Protein AF-A0A2E4YQK9-F1 (afdb_monomer_lite)

pLDDT: mean 75.35, std 15.21, range [38.75, 93.5]

Foldseek 3Di:
DLPCVCVVVCCVVVNDPPPPDPPPVDDDPVNVVVVVCSVCVVVVLVVCVVPDPDLVNLVVQLVVLVVQLVVLVVVQVVCVVPPDPVCNVVSVVSNVVSVVSNVVSVVSNVVD

Radius of gyration: 18.14 Å; chains: 1; bounding box: 39×32×55 Å

Structure (mmCIF, N/CA/C/O backbone):
data_AF-A0A2E4YQK9-F1
#
_entry.id   AF-A0A2E4YQK9-F1
#
loop_
_atom_site.group_PDB
_atom_site.id
_atom_site.type_symbol
_atom_site.label_atom_id
_atom_site.label_alt_id
_atom_site.label_comp_id
_atom_site.label_asym_id
_atom_site.label_entity_id
_atom_site.label_seq_id
_atom_site.pdbx_PDB_ins_code
_atom_site.Cartn_x
_atom_site.Cartn_y
_atom_site.Cartn_z
_atom_site.occupancy
_atom_site.B_iso_or_equiv
_atom_site.auth_seq_id
_atom_site.auth_comp_id
_atom_site.auth_asym_id
_atom_site.auth_atom_id
_atom_site.pdbx_PDB_model_num
ATOM 1 N N . MET A 1 1 ? 3.751 2.865 -5.665 1.00 38.75 1 MET A N 1
ATOM 2 C CA . MET A 1 1 ? 3.796 2.323 -7.046 1.00 38.75 1 MET A CA 1
ATOM 3 C C . MET A 1 1 ? 3.450 0.823 -7.054 1.00 38.75 1 MET A C 1
ATOM 5 O O . MET A 1 1 ? 4.339 -0.011 -7.090 1.00 38.75 1 MET A O 1
ATOM 9 N N . ILE A 1 2 ? 2.161 0.450 -6.976 1.00 39.94 2 ILE A N 1
ATOM 10 C CA . ILE A 1 2 ? 1.730 -0.974 -6.998 1.00 39.94 2 ILE A CA 1
ATOM 11 C C . ILE A 1 2 ? 1.710 -1.543 -8.436 1.00 39.94 2 ILE A C 1
ATOM 13 O O . ILE A 1 2 ? 1.744 -2.751 -8.625 1.00 39.94 2 ILE A O 1
ATOM 17 N N . LEU A 1 3 ? 1.739 -0.682 -9.464 1.00 40.19 3 LEU A N 1
ATOM 18 C CA . LEU A 1 3 ? 1.589 -1.086 -10.870 1.00 40.19 3 LEU A CA 1
ATOM 19 C C . LEU A 1 3 ? 2.896 -1.236 -11.673 1.00 40.19 3 LEU A C 1
ATOM 21 O O . LEU A 1 3 ? 2.863 -1.880 -12.715 1.00 40.19 3 LEU A O 1
ATOM 25 N N . HIS A 1 4 ? 4.051 -0.738 -11.207 1.00 42.75 4 HIS A N 1
ATOM 26 C CA . HIS A 1 4 ? 5.344 -1.078 -11.845 1.00 42.75 4 HIS A CA 1
ATOM 27 C C . HIS A 1 4 ? 5.859 -2.467 -11.461 1.00 42.75 4 HIS A C 1
ATOM 29 O O . HIS A 1 4 ? 6.784 -2.969 -12.091 1.00 42.75 4 HIS A O 1
ATOM 35 N N . PHE A 1 5 ? 5.240 -3.133 -10.481 1.00 44.34 5 PHE A N 1
ATOM 36 C CA . PHE A 1 5 ? 5.538 -4.538 -10.210 1.00 44.34 5 PHE A CA 1
ATOM 37 C C . PHE A 1 5 ? 5.270 -5.429 -11.431 1.00 44.34 5 PHE A C 1
ATOM 39 O O . PHE A 1 5 ? 5.927 -6.452 -11.563 1.00 44.34 5 PHE A O 1
ATOM 46 N N . ASN A 1 6 ? 4.396 -5.026 -12.364 1.00 46.91 6 ASN A N 1
ATOM 47 C CA . ASN A 1 6 ? 4.229 -5.740 -13.635 1.00 46.91 6 ASN A CA 1
ATOM 48 C C . ASN A 1 6 ? 5.508 -5.762 -14.484 1.00 46.91 6 ASN A C 1
ATOM 50 O O . ASN A 1 6 ? 5.705 -6.721 -15.221 1.00 46.91 6 ASN A O 1
ATOM 54 N N . TYR A 1 7 ? 6.374 -4.750 -14.371 1.00 43.81 7 TYR A N 1
ATOM 55 C CA . TYR A 1 7 ? 7.615 -4.687 -15.142 1.00 43.81 7 TYR A CA 1
ATOM 56 C C . TYR A 1 7 ? 8.673 -5.629 -14.548 1.00 43.81 7 TYR A C 1
ATOM 58 O O . TYR A 1 7 ? 9.234 -6.455 -15.254 1.00 43.81 7 TYR A O 1
ATOM 66 N N . HIS A 1 8 ? 8.866 -5.602 -13.224 1.00 48.84 8 HIS A N 1
ATOM 67 C CA . HIS A 1 8 ? 9.912 -6.407 -12.573 1.00 48.84 8 HIS A CA 1
ATOM 68 C C . HIS A 1 8 ? 9.491 -7.856 -12.261 1.00 48.84 8 HIS A C 1
ATOM 70 O O . HIS A 1 8 ? 10.324 -8.754 -12.309 1.00 48.84 8 HIS A O 1
ATOM 76 N N . ILE A 1 9 ? 8.207 -8.134 -11.983 1.00 51.06 9 ILE A N 1
ATOM 77 C CA . ILE A 1 9 ? 7.691 -9.521 -11.935 1.00 51.06 9 ILE A CA 1
ATOM 78 C C . ILE A 1 9 ? 7.678 -10.105 -13.349 1.00 51.06 9 ILE A C 1
ATOM 80 O O . ILE A 1 9 ? 8.000 -11.277 -13.528 1.00 51.06 9 ILE A O 1
ATOM 84 N N . GLY A 1 10 ? 7.359 -9.274 -14.348 1.00 47.72 10 GLY A N 1
ATOM 85 C CA . GLY A 1 10 ? 7.525 -9.602 -15.759 1.00 47.72 10 GLY A CA 1
ATOM 86 C C . GLY A 1 10 ? 8.933 -10.121 -16.048 1.00 47.72 10 GLY A C 1
ATOM 87 O O . GLY A 1 10 ? 9.091 -11.226 -16.546 1.00 47.72 10 GLY A O 1
ATOM 88 N N . GLU A 1 11 ? 9.964 -9.394 -15.629 1.00 49.34 11 GLU A N 1
ATOM 89 C CA . GLU A 1 11 ? 11.364 -9.801 -15.805 1.00 49.34 11 GLU A CA 1
ATOM 90 C C . GLU A 1 11 ? 11.782 -11.013 -14.953 1.00 49.34 11 GLU A C 1
ATOM 92 O O . GLU A 1 11 ? 12.559 -11.838 -15.428 1.00 49.34 11 GLU A O 1
ATOM 97 N N . LEU A 1 12 ? 11.253 -11.182 -13.733 1.00 48.94 12 LEU A N 1
ATOM 98 C CA . LEU A 1 12 ? 11.588 -12.322 -12.864 1.00 48.94 12 LEU A CA 1
ATOM 99 C C . LEU A 1 12 ? 11.034 -13.662 -13.389 1.00 48.94 12 LEU A C 1
ATOM 101 O O . LEU A 1 12 ? 11.659 -14.703 -13.198 1.00 48.94 12 LEU A O 1
ATOM 105 N N . PHE A 1 13 ? 9.859 -13.642 -14.031 1.00 49.62 13 PHE A N 1
ATOM 106 C CA . PHE A 1 13 ? 9.195 -14.843 -14.562 1.00 49.62 13 PHE A CA 1
ATOM 107 C C . PHE A 1 13 ? 9.369 -15.033 -16.073 1.00 49.62 13 PHE A C 1
ATOM 109 O O . PHE A 1 13 ? 9.337 -16.171 -16.539 1.00 49.62 13 PHE A O 1
ATOM 116 N N . TYR A 1 14 ? 9.537 -13.950 -16.835 1.00 49.91 14 TYR A N 1
ATOM 117 C CA . TYR A 1 14 ? 9.587 -13.971 -18.302 1.00 49.91 14 TYR A CA 1
ATOM 118 C C . TYR A 1 14 ? 10.917 -13.491 -18.888 1.00 49.91 14 TYR A C 1
ATOM 120 O O . TYR A 1 14 ? 11.075 -13.609 -20.095 1.00 49.91 14 TYR A O 1
ATOM 128 N N . GLY A 1 15 ? 11.859 -13.025 -18.055 1.00 41.62 15 GLY A N 1
ATOM 129 C CA . GLY A 1 15 ? 13.280 -12.851 -18.365 1.00 41.62 15 GLY A CA 1
ATOM 130 C C . GLY A 1 15 ? 13.599 -12.261 -19.736 1.00 41.62 15 GLY A C 1
ATOM 131 O O . GLY A 1 15 ? 13.831 -13.028 -20.659 1.00 41.62 15 GLY A O 1
ATOM 132 N N . ILE A 1 16 ? 13.764 -10.931 -19.804 1.00 47.78 16 ILE A N 1
ATOM 133 C CA . ILE A 1 16 ? 14.235 -10.172 -20.980 1.00 47.78 16 ILE A CA 1
ATOM 134 C C . ILE A 1 16 ? 13.244 -10.275 -22.158 1.00 47.78 16 ILE A C 1
ATOM 136 O O . ILE A 1 16 ? 12.727 -11.342 -22.466 1.00 47.78 16 ILE A O 1
ATOM 140 N N . ASP A 1 17 ? 12.975 -9.165 -22.851 1.00 54.00 17 ASP A N 1
ATOM 141 C CA . ASP A 1 17 ? 12.277 -9.186 -24.146 1.00 54.00 17 ASP A CA 1
ATOM 142 C C . ASP A 1 17 ? 13.131 -9.957 -25.172 1.00 54.00 17 ASP A C 1
ATOM 144 O O . ASP A 1 17 ? 13.882 -9.395 -25.969 1.00 54.00 17 ASP A O 1
ATOM 148 N N . VAL A 1 18 ? 13.066 -11.286 -25.125 1.00 50.22 18 VAL A N 1
ATOM 149 C CA . VAL A 1 18 ? 13.608 -12.162 -26.154 1.00 50.22 18 VAL A CA 1
ATOM 150 C C . VAL A 1 18 ? 12.500 -12.307 -27.182 1.00 50.22 18 VAL A C 1
ATOM 152 O O . VAL A 1 18 ? 11.630 -13.171 -27.056 1.00 50.22 18 VAL A O 1
ATOM 155 N N . ALA A 1 19 ? 12.523 -11.457 -28.208 1.00 57.47 19 ALA A N 1
ATOM 156 C CA . ALA A 1 19 ? 11.752 -11.691 -29.421 1.00 57.47 19 ALA A CA 1
ATOM 157 C C . ALA A 1 19 ? 12.263 -12.995 -30.060 1.00 57.47 19 ALA A C 1
ATOM 159 O O . ALA A 1 19 ? 13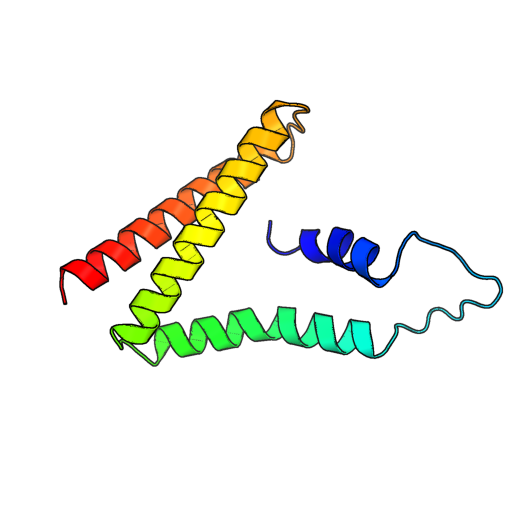.197 -12.998 -30.859 1.00 57.47 19 ALA A O 1
ATOM 160 N N . ARG A 1 20 ? 11.707 -14.134 -29.629 1.00 55.75 20 ARG A N 1
ATOM 161 C CA . ARG A 1 20 ? 11.973 -15.436 -30.240 1.00 55.75 20 ARG A CA 1
ATOM 162 C C . ARG A 1 20 ? 11.456 -15.396 -31.672 1.00 55.75 20 ARG A C 1
ATOM 164 O O . ARG A 1 20 ? 10.324 -14.971 -31.904 1.00 55.75 20 ARG A O 1
ATOM 171 N N . GLU A 1 21 ? 12.254 -15.888 -32.617 1.00 53.88 21 GLU A N 1
ATOM 172 C CA . GLU A 1 21 ? 11.737 -16.214 -33.945 1.00 53.88 21 GLU A CA 1
ATOM 173 C C . GLU A 1 21 ? 10.521 -17.138 -33.764 1.00 53.88 21 GLU A C 1
ATOM 175 O O . GLU A 1 21 ? 10.612 -18.16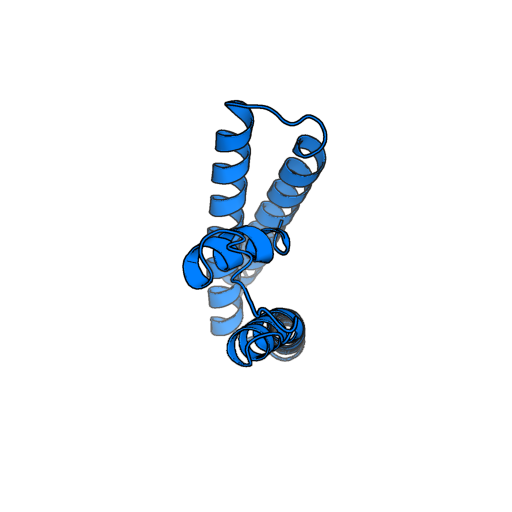4 -33.084 1.00 53.88 21 GLU A O 1
ATOM 180 N N . ASN A 1 22 ? 9.380 -16.740 -34.340 1.00 59.47 22 ASN A N 1
ATOM 181 C CA . ASN A 1 22 ? 8.043 -17.344 -34.192 1.00 59.47 22 ASN A CA 1
ATOM 182 C C . ASN A 1 22 ? 7.209 -16.937 -32.958 1.00 59.47 22 ASN A C 1
ATOM 184 O O . ASN A 1 22 ? 6.244 -17.626 -32.633 1.00 59.47 22 ASN A O 1
ATOM 188 N N . ALA A 1 23 ? 7.515 -15.827 -32.279 1.00 65.81 23 ALA A N 1
ATOM 189 C CA . ALA A 1 23 ? 6.568 -15.238 -31.329 1.00 65.81 23 ALA A CA 1
ATOM 190 C C . ALA A 1 23 ? 5.307 -14.742 -32.072 1.00 65.81 23 ALA A C 1
ATOM 192 O O . ALA A 1 23 ? 5.373 -13.810 -32.870 1.00 65.81 23 ALA A O 1
ATOM 193 N N . ASP A 1 24 ? 4.156 -15.358 -31.805 1.00 74.38 24 ASP A N 1
ATOM 194 C CA . ASP A 1 24 ? 2.856 -15.047 -32.424 1.00 74.38 24 ASP A CA 1
ATOM 195 C C . ASP A 1 24 ? 2.066 -13.955 -31.672 1.00 74.38 24 ASP A C 1
ATOM 197 O O . ASP A 1 24 ? 0.931 -13.631 -32.022 1.00 74.38 24 ASP A O 1
ATOM 201 N N . GLY A 1 25 ? 2.665 -13.383 -30.623 1.00 70.25 25 GLY A N 1
ATOM 202 C CA . GLY A 1 25 ? 2.033 -12.385 -29.762 1.00 70.25 25 GLY A CA 1
ATOM 203 C C . GLY A 1 25 ? 0.997 -12.960 -28.792 1.00 70.25 25 GLY A C 1
ATOM 204 O O . GLY A 1 25 ? 0.319 -12.187 -28.109 1.00 70.25 25 GLY A O 1
ATOM 205 N N . THR A 1 26 ? 0.859 -14.288 -28.694 1.00 77.12 26 THR A N 1
ATOM 206 C CA . THR A 1 26 ? -0.044 -14.899 -27.715 1.00 77.12 26 THR A CA 1
ATOM 207 C C . THR A 1 26 ? 0.477 -14.683 -26.299 1.00 77.12 26 THR A C 1
ATOM 209 O O . THR A 1 26 ? 1.622 -14.975 -25.953 1.00 77.12 26 THR A O 1
ATOM 212 N N . VAL A 1 27 ? -0.383 -14.125 -25.448 1.00 72.38 27 VAL A N 1
ATOM 213 C CA . VAL A 1 27 ? -0.051 -13.895 -24.044 1.00 72.38 27 VAL A CA 1
ATOM 214 C C . VAL A 1 27 ? -0.192 -15.223 -23.290 1.00 72.38 27 VAL A C 1
ATOM 216 O O . VAL A 1 27 ? -1.256 -15.846 -23.349 1.00 72.38 27 VAL A O 1
ATOM 219 N N . PRO A 1 28 ? 0.836 -15.672 -22.548 1.00 76.69 28 PRO A N 1
ATOM 220 C CA . PRO A 1 28 ? 0.756 -16.912 -21.789 1.00 76.69 28 PRO A CA 1
ATOM 221 C C . PRO A 1 28 ? -0.414 -16.901 -20.798 1.00 76.69 28 PRO A C 1
ATOM 223 O O . PRO A 1 28 ? -0.646 -15.919 -20.088 1.00 76.69 28 PRO A O 1
ATOM 226 N N . ILE A 1 29 ? -1.111 -18.032 -20.666 1.00 79.00 29 ILE A N 1
ATOM 227 C CA . ILE A 1 29 ? -2.226 -18.194 -19.714 1.00 79.00 29 ILE A CA 1
ATOM 228 C C . ILE A 1 29 ? -1.823 -17.837 -18.272 1.00 79.00 29 ILE A C 1
ATOM 230 O O . ILE A 1 29 ? -2.612 -17.251 -17.533 1.00 79.00 29 ILE A O 1
ATOM 234 N N . GLY A 1 30 ? -0.569 -18.106 -17.888 1.00 74.69 30 GLY A N 1
ATOM 235 C CA . GLY A 1 30 ? -0.032 -17.714 -16.582 1.00 74.69 30 GLY A CA 1
ATOM 236 C C . GLY A 1 30 ? -0.041 -16.197 -16.360 1.00 74.69 30 GLY A C 1
ATOM 237 O O . GLY A 1 30 ? -0.382 -15.738 -15.272 1.00 74.69 30 GLY A O 1
ATOM 238 N N . THR A 1 31 ? 0.231 -15.403 -17.400 1.00 71.81 31 THR A N 1
ATOM 239 C CA . THR A 1 31 ? 0.177 -13.936 -17.329 1.00 71.81 31 THR A CA 1
ATOM 240 C C . THR A 1 31 ? -1.256 -13.454 -17.112 1.00 71.81 31 THR A C 1
ATOM 242 O O . THR A 1 31 ? -1.490 -12.538 -16.324 1.00 71.81 31 THR A O 1
ATOM 245 N N . HIS A 1 32 ? -2.232 -14.094 -17.761 1.00 73.94 32 HIS A N 1
ATOM 246 C CA . HIS A 1 32 ? -3.650 -13.804 -17.541 1.00 73.94 32 HIS A CA 1
ATOM 247 C C . HIS A 1 32 ? -4.095 -14.134 -16.112 1.00 73.94 32 HIS A C 1
ATOM 249 O O . HIS A 1 32 ? -4.858 -13.368 -15.521 1.00 73.94 32 HIS A O 1
ATOM 255 N N . LEU A 1 33 ? -3.602 -15.237 -15.543 1.00 74.56 33 LEU A N 1
ATOM 256 C CA . LEU A 1 33 ? -3.885 -15.621 -14.160 1.00 74.56 33 LEU A CA 1
ATOM 257 C C . LEU A 1 33 ? -3.340 -14.576 -13.177 1.00 74.56 33 LEU A C 1
ATOM 259 O O . LEU A 1 33 ? -4.081 -14.071 -12.334 1.00 74.56 33 LEU A O 1
ATOM 263 N N . ILE A 1 34 ? -2.068 -14.199 -13.338 1.00 71.81 34 ILE A N 1
ATOM 264 C CA . ILE A 1 34 ? -1.402 -13.193 -12.504 1.00 71.81 34 ILE A CA 1
ATOM 265 C C . ILE A 1 34 ? -2.151 -11.857 -12.592 1.00 71.81 34 ILE A C 1
ATOM 267 O O . ILE A 1 34 ? -2.525 -11.296 -11.562 1.00 71.81 34 ILE A O 1
ATOM 271 N N . ARG A 1 35 ? -2.460 -11.377 -13.805 1.00 75.25 35 ARG A N 1
ATOM 272 C CA . ARG A 1 35 ? -3.226 -10.132 -13.998 1.00 75.25 35 ARG A CA 1
ATOM 273 C C . ARG A 1 35 ? -4.582 -10.176 -13.300 1.00 75.25 35 ARG A C 1
ATOM 275 O O . ARG A 1 35 ? 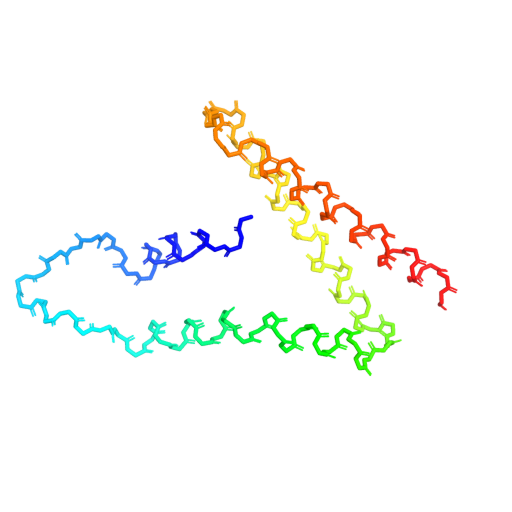-4.931 -9.225 -12.609 1.00 75.25 35 ARG A O 1
ATOM 282 N N . ASN A 1 36 ? -5.322 -11.278 -13.430 1.00 73.25 36 ASN A N 1
ATOM 283 C CA . ASN A 1 36 ? -6.622 -11.415 -12.778 1.00 73.25 36 ASN A CA 1
ATOM 284 C C . ASN A 1 36 ? -6.518 -11.360 -11.253 1.00 73.25 36 ASN A C 1
ATOM 286 O O . ASN A 1 36 ? -7.326 -10.676 -10.628 1.00 73.25 36 ASN A O 1
ATOM 290 N N . VAL A 1 37 ? -5.514 -12.007 -10.658 1.00 76.94 37 VAL A N 1
ATOM 291 C CA . VAL A 1 37 ? -5.274 -11.905 -9.213 1.00 76.94 37 VAL A CA 1
ATOM 292 C C . VAL A 1 37 ? -5.003 -10.452 -8.830 1.00 76.94 37 VAL A C 1
ATOM 294 O O . VAL A 1 37 ? -5.706 -9.910 -7.986 1.00 76.94 37 VAL A O 1
ATOM 297 N N . PHE A 1 38 ? -4.064 -9.772 -9.488 1.00 73.12 38 PHE A N 1
ATOM 298 C CA . PHE A 1 38 ? -3.700 -8.400 -9.118 1.00 73.12 38 PHE A CA 1
ATOM 299 C C . PHE A 1 38 ? -4.785 -7.350 -9.408 1.00 73.12 38 PHE A C 1
ATOM 301 O O . PHE A 1 38 ? -4.816 -6.324 -8.731 1.00 73.12 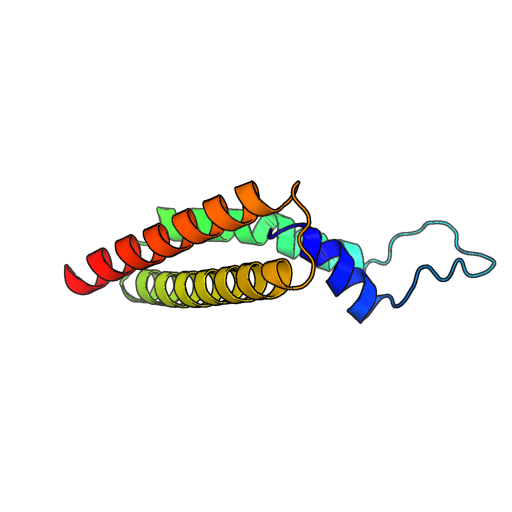38 PHE A O 1
ATOM 308 N N . TYR A 1 39 ? -5.686 -7.587 -10.363 1.00 73.81 39 TYR A N 1
ATOM 309 C CA . TYR A 1 39 ? -6.813 -6.687 -10.633 1.00 73.81 39 TYR A CA 1
ATOM 310 C C . TYR A 1 39 ? -7.948 -6.835 -9.624 1.00 73.81 39 TYR A C 1
ATOM 312 O O . TYR A 1 39 ? -8.529 -5.835 -9.206 1.00 73.81 39 TYR A O 1
ATOM 320 N N . HIS A 1 40 ? -8.254 -8.064 -9.209 1.00 77.25 40 HIS A N 1
ATOM 321 C CA . HIS A 1 40 ? -9.416 -8.323 -8.361 1.00 77.25 40 HIS A CA 1
ATOM 322 C C . HIS A 1 40 ? -9.065 -8.360 -6.873 1.00 77.25 40 HIS A C 1
ATOM 324 O O . HIS A 1 40 ? -9.906 -8.003 -6.049 1.00 77.25 40 HIS A O 1
ATOM 330 N N . LEU A 1 41 ? -7.828 -8.718 -6.510 1.00 76.81 41 LEU A N 1
ATOM 331 C CA . LEU A 1 41 ? -7.373 -8.760 -5.119 1.00 76.81 41 LEU A CA 1
ATOM 332 C C . LEU A 1 41 ? -7.597 -7.424 -4.385 1.00 76.81 41 LEU A C 1
ATOM 334 O O . LEU A 1 41 ? -8.151 -7.475 -3.289 1.00 76.81 41 LEU A O 1
ATOM 338 N N . PRO A 1 42 ? -7.285 -6.236 -4.951 1.00 73.25 42 PRO A N 1
ATOM 339 C CA . PRO A 1 42 ? -7.562 -4.963 -4.283 1.00 73.25 42 PRO A CA 1
ATOM 340 C C . PRO A 1 42 ? -9.057 -4.733 -4.031 1.00 73.25 42 PRO A C 1
ATOM 342 O O . PRO A 1 42 ? -9.428 -4.217 -2.982 1.00 73.25 42 PRO A O 1
ATOM 345 N N . ILE A 1 43 ? -9.922 -5.148 -4.960 1.00 75.31 43 ILE A N 1
ATOM 346 C CA . ILE A 1 43 ? -11.379 -4.988 -4.851 1.00 75.31 43 ILE A CA 1
ATOM 347 C C . ILE A 1 43 ? -11.928 -5.901 -3.752 1.00 75.31 43 ILE A C 1
ATOM 349 O O . ILE A 1 43 ? -12.650 -5.444 -2.869 1.00 75.31 43 ILE A O 1
ATOM 353 N N . VAL A 1 44 ? -11.537 -7.178 -3.764 1.00 75.38 44 VAL A N 1
ATOM 354 C CA . VAL A 1 44 ? -11.902 -8.146 -2.718 1.00 75.38 44 VAL A CA 1
ATOM 355 C C . VAL A 1 44 ? -11.412 -7.661 -1.353 1.00 75.38 44 VAL A C 1
ATOM 357 O O . VAL A 1 44 ? -12.139 -7.740 -0.367 1.00 75.38 44 VAL A O 1
ATOM 360 N N . TRP A 1 45 ? -10.210 -7.090 -1.303 1.00 74.19 45 TRP A N 1
ATOM 361 C CA . TRP A 1 45 ? -9.631 -6.543 -0.083 1.00 74.19 45 TRP A CA 1
ATOM 362 C C . TRP A 1 45 ? -10.414 -5.343 0.465 1.00 74.19 45 TRP A C 1
ATOM 364 O O . TRP A 1 45 ? -10.681 -5.282 1.664 1.00 74.19 45 TRP A O 1
ATOM 374 N N . ILE A 1 46 ? -10.845 -4.423 -0.406 1.00 71.19 46 ILE A N 1
ATOM 375 C CA . ILE A 1 46 ? -11.717 -3.295 -0.040 1.00 71.19 46 ILE A CA 1
ATOM 376 C C . ILE A 1 46 ? -13.072 -3.799 0.481 1.00 71.19 46 ILE A C 1
ATOM 378 O O . ILE A 1 46 ? -13.567 -3.289 1.483 1.00 71.19 46 ILE A O 1
ATOM 382 N N . LEU A 1 47 ? -13.657 -4.825 -0.143 1.00 74.44 47 LEU A N 1
ATOM 383 C CA . LEU A 1 47 ? -14.922 -5.407 0.318 1.00 74.44 47 LEU A CA 1
ATOM 384 C C . LEU A 1 47 ? -14.787 -6.065 1.697 1.00 74.44 47 LEU A C 1
ATOM 386 O O . LEU A 1 47 ? -15.634 -5.842 2.559 1.00 74.44 47 LEU A O 1
ATOM 390 N N . LEU A 1 48 ? -13.709 -6.815 1.945 1.00 67.75 48 LEU A N 1
ATOM 391 C CA . LEU A 1 48 ? -13.423 -7.387 3.268 1.00 67.75 48 LEU A CA 1
ATOM 392 C C . LEU A 1 48 ? -13.243 -6.288 4.326 1.00 67.75 48 LEU A C 1
ATOM 394 O O . LEU A 1 48 ? -13.799 -6.375 5.420 1.00 67.75 48 LEU A O 1
ATOM 398 N N . LEU A 1 49 ? -12.536 -5.215 3.977 1.00 68.62 49 LEU A N 1
ATOM 399 C CA . LEU A 1 49 ? -12.389 -4.021 4.811 1.00 68.62 49 LEU A CA 1
ATOM 400 C C . LEU A 1 49 ? -13.730 -3.371 5.182 1.00 68.62 49 LEU A C 1
ATOM 402 O O . LEU A 1 49 ? -13.888 -2.909 6.310 1.00 68.62 49 LEU A O 1
ATOM 406 N N . MET A 1 50 ? -14.672 -3.315 4.238 1.00 64.69 50 MET A N 1
ATOM 407 C CA . MET A 1 50 ? -15.994 -2.716 4.450 1.00 64.69 50 MET A CA 1
ATOM 408 C C . MET A 1 50 ? -16.935 -3.618 5.250 1.00 64.69 50 MET A C 1
ATOM 410 O O . MET A 1 50 ? -17.735 -3.118 6.036 1.00 64.69 50 MET A O 1
ATOM 414 N N . LEU A 1 51 ? -16.873 -4.932 5.031 1.00 69.88 51 LEU A N 1
ATOM 415 C CA . LEU A 1 51 ? -17.858 -5.878 5.561 1.00 69.88 51 LEU A CA 1
ATOM 416 C C . LEU A 1 51 ? -17.463 -6.490 6.903 1.00 69.88 51 LEU A C 1
ATOM 418 O O . LEU A 1 51 ? -18.314 -7.057 7.585 1.00 69.88 51 LEU A O 1
ATOM 422 N N . THR A 1 52 ? -16.194 -6.393 7.300 1.00 67.12 52 THR A N 1
ATOM 423 C CA . THR A 1 52 ? -15.726 -7.016 8.537 1.00 67.12 52 THR A CA 1
ATOM 424 C C . THR A 1 52 ? -14.881 -6.077 9.382 1.00 67.12 52 THR A C 1
ATOM 426 O O . THR A 1 52 ? -13.725 -5.802 9.078 1.00 67.12 52 THR A O 1
ATOM 429 N N . ASP A 1 53 ? -15.440 -5.669 10.521 1.00 71.38 53 ASP A N 1
ATOM 430 C CA . ASP A 1 53 ? -14.744 -4.887 11.549 1.00 71.38 53 ASP A CA 1
ATOM 431 C C . ASP A 1 53 ? -14.141 -5.785 12.643 1.00 71.38 53 ASP A C 1
ATOM 433 O O . ASP A 1 53 ? -14.142 -5.477 13.832 1.00 71.38 53 ASP A O 1
ATOM 437 N N . THR A 1 54 ? -13.662 -6.969 12.258 1.00 78.62 54 THR A N 1
ATOM 438 C CA . THR A 1 54 ? -13.061 -7.896 13.220 1.00 78.62 54 THR A CA 1
ATOM 439 C C . THR A 1 54 ? -11.630 -7.467 13.541 1.00 78.62 54 THR A C 1
ATOM 441 O O . THR A 1 54 ? -10.847 -7.117 12.652 1.00 78.62 54 THR A O 1
ATOM 444 N N . LYS A 1 55 ? -11.247 -7.547 14.824 1.00 80.44 55 LYS A N 1
ATOM 445 C CA . LYS A 1 55 ? -9.890 -7.194 15.282 1.00 80.44 55 LYS A CA 1
ATOM 446 C C . LYS A 1 55 ? -8.789 -7.944 14.527 1.00 80.44 55 LYS A C 1
ATOM 448 O O . LYS A 1 55 ? -7.740 -7.371 14.256 1.00 80.44 55 LYS A O 1
ATOM 453 N N . ILE A 1 56 ? -9.038 -9.203 14.155 1.00 83.62 56 ILE A N 1
ATOM 454 C CA . ILE A 1 56 ? -8.093 -10.044 13.403 1.00 83.62 56 ILE A CA 1
ATOM 455 C C . ILE A 1 56 ? -7.817 -9.450 12.017 1.00 83.62 56 ILE A C 1
ATOM 457 O O . ILE A 1 56 ? -6.660 -9.317 11.623 1.00 83.62 56 ILE A O 1
ATOM 461 N N . ILE A 1 57 ? -8.862 -9.039 11.294 1.00 82.19 57 ILE A N 1
ATOM 462 C CA . ILE A 1 57 ? -8.716 -8.433 9.966 1.00 82.19 57 ILE A CA 1
ATOM 463 C C . ILE A 1 57 ? -8.015 -7.080 10.078 1.00 82.19 57 ILE A C 1
ATOM 465 O O . ILE A 1 57 ? -7.071 -6.818 9.336 1.00 82.19 57 ILE A O 1
ATOM 469 N N . ARG A 1 58 ? -8.385 -6.259 11.068 1.00 84.00 58 ARG A N 1
ATOM 470 C CA . ARG A 1 58 ? -7.718 -4.978 11.361 1.00 84.00 58 ARG A CA 1
ATOM 471 C C . ARG A 1 58 ? -6.236 -5.147 11.700 1.00 84.00 58 ARG A C 1
ATOM 473 O O . ARG A 1 58 ? -5.424 -4.338 11.258 1.00 84.00 58 ARG A O 1
ATOM 480 N N . PHE A 1 59 ? -5.869 -6.209 12.416 1.00 87.81 59 PHE A N 1
ATOM 481 C CA . PHE A 1 59 ? -4.472 -6.556 12.672 1.00 87.81 59 PHE A CA 1
ATOM 482 C C . PHE A 1 59 ? -3.739 -6.971 11.391 1.00 87.81 59 PHE A C 1
ATOM 484 O O . PHE A 1 59 ? -2.652 -6.464 11.122 1.00 87.81 59 PHE A O 1
ATOM 491 N N . GLY A 1 60 ? -4.345 -7.831 10.564 1.00 86.94 60 GLY A N 1
ATOM 492 C CA . GLY A 1 60 ? -3.776 -8.207 9.266 1.00 86.94 60 GLY A CA 1
ATOM 493 C C . GLY A 1 60 ? -3.551 -6.996 8.355 1.00 86.94 60 GLY A C 1
ATOM 494 O O . GLY A 1 60 ? -2.489 -6.849 7.753 1.00 86.94 60 GLY A O 1
ATOM 495 N N . LEU A 1 61 ? -4.510 -6.072 8.327 1.00 84.31 61 LEU A N 1
ATOM 496 C CA . LEU A 1 61 ? -4.418 -4.802 7.609 1.00 84.31 61 LEU A CA 1
ATOM 497 C C . LEU A 1 61 ? -3.315 -3.896 8.142 1.00 84.31 61 LEU A C 1
ATOM 499 O O . LEU A 1 61 ? -2.579 -3.311 7.352 1.00 84.31 61 LEU A O 1
ATOM 503 N N . PHE A 1 62 ? -3.168 -3.806 9.465 1.00 89.12 62 PHE A N 1
ATOM 504 C CA . PHE A 1 62 ? -2.070 -3.071 10.083 1.00 89.12 62 PHE A CA 1
ATOM 505 C C . PHE A 1 62 ? -0.711 -3.649 9.675 1.00 89.12 62 PHE A C 1
ATOM 507 O O . PHE A 1 62 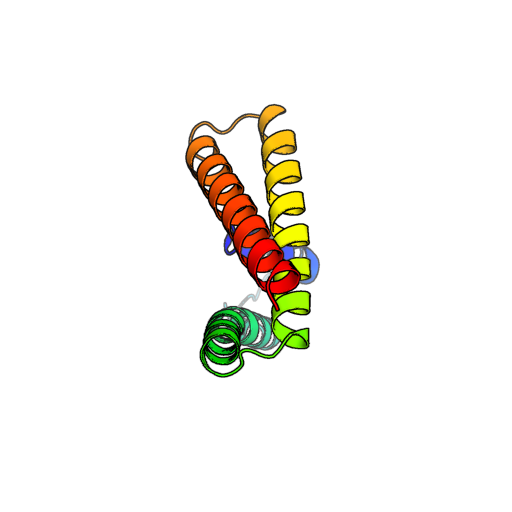? 0.169 -2.898 9.260 1.00 89.12 62 PHE A O 1
ATOM 514 N N . ALA A 1 63 ? -0.553 -4.976 9.726 1.00 89.19 63 ALA A N 1
ATOM 515 C CA . ALA A 1 63 ? 0.682 -5.643 9.321 1.00 89.19 63 ALA A CA 1
ATOM 516 C C . ALA A 1 63 ? 1.009 -5.388 7.839 1.00 89.19 63 ALA A C 1
ATOM 518 O O . ALA A 1 63 ? 2.145 -5.056 7.503 1.00 89.19 63 ALA A O 1
ATOM 519 N N . ILE A 1 64 ? 0.009 -5.470 6.956 1.00 85.81 64 ILE A N 1
ATOM 520 C CA . ILE A 1 64 ? 0.174 -5.177 5.525 1.00 85.81 64 ILE A CA 1
ATOM 521 C C . ILE A 1 64 ? 0.531 -3.705 5.300 1.00 85.81 64 ILE A C 1
ATOM 523 O O . ILE A 1 64 ? 1.461 -3.416 4.549 1.00 85.81 64 ILE A O 1
ATOM 527 N N . ALA A 1 65 ? -0.154 -2.774 5.968 1.00 86.25 65 ALA A N 1
ATOM 528 C CA . ALA A 1 65 ? 0.150 -1.349 5.878 1.00 86.25 65 ALA A CA 1
ATOM 529 C C . ALA A 1 65 ? 1.577 -1.042 6.362 1.00 86.25 65 ALA A C 1
ATOM 531 O O . ALA A 1 65 ? 2.272 -0.22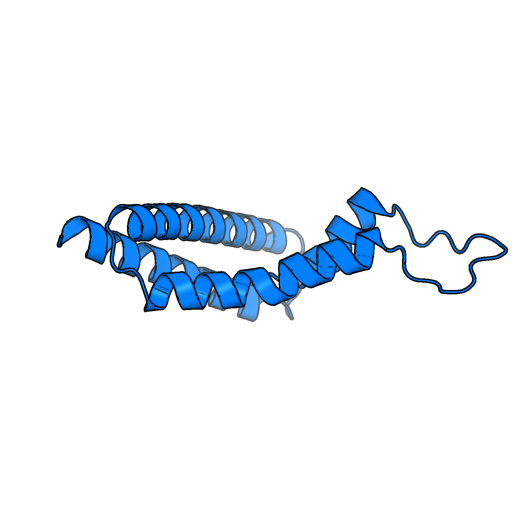8 5.748 1.00 86.25 65 ALA A O 1
ATOM 532 N N . LEU A 1 66 ? 2.043 -1.727 7.412 1.00 91.12 66 LEU A N 1
ATOM 533 C CA . LEU A 1 66 ? 3.399 -1.580 7.935 1.00 91.12 66 LEU A CA 1
ATOM 534 C C . LEU A 1 66 ? 4.443 -2.044 6.915 1.00 91.12 66 LEU A C 1
ATOM 536 O O . LEU A 1 66 ? 5.366 -1.291 6.604 1.00 91.12 66 LEU A O 1
ATOM 540 N N . LEU A 1 67 ? 4.268 -3.238 6.341 1.00 87.88 67 LEU A N 1
ATOM 541 C CA . LEU A 1 67 ? 5.142 -3.739 5.274 1.00 87.88 67 LEU A CA 1
ATOM 542 C C . LEU A 1 67 ? 5.136 -2.798 4.064 1.00 87.88 67 LEU A C 1
ATOM 544 O O . LEU A 1 67 ? 6.196 -2.447 3.553 1.00 87.88 67 LEU A O 1
ATOM 548 N N . TYR A 1 68 ? 3.958 -2.324 3.657 1.00 84.06 68 TYR A N 1
ATOM 549 C CA . TYR A 1 68 ? 3.800 -1.379 2.554 1.00 84.06 68 TYR A CA 1
ATOM 550 C C . TYR A 1 68 ? 4.549 -0.061 2.799 1.00 84.06 68 TYR A C 1
ATOM 552 O O . TYR A 1 68 ? 5.222 0.444 1.896 1.00 84.06 68 TYR A O 1
ATOM 560 N N . THR A 1 69 ? 4.481 0.462 4.026 1.00 89.75 69 THR A N 1
ATOM 561 C CA . THR A 1 69 ? 5.205 1.669 4.452 1.00 89.75 69 THR A CA 1
ATOM 562 C C . THR A 1 69 ? 6.713 1.451 4.401 1.00 89.75 69 THR A C 1
ATOM 564 O O . THR A 1 69 ? 7.432 2.272 3.832 1.00 89.75 69 THR A O 1
ATOM 567 N N . LEU A 1 70 ? 7.200 0.322 4.929 1.00 90.56 70 LEU A N 1
ATOM 568 C CA . LEU A 1 70 ? 8.622 -0.026 4.889 1.00 90.56 70 LEU A CA 1
ATOM 569 C C . LEU A 1 70 ? 9.129 -0.166 3.450 1.00 90.56 70 LEU A C 1
ATOM 571 O O . LEU A 1 70 ? 10.192 0.359 3.129 1.00 90.56 70 LEU A O 1
ATOM 575 N N . SER A 1 71 ? 8.364 -0.806 2.562 1.00 86.81 71 SER A N 1
ATOM 576 C CA . SER A 1 71 ? 8.721 -0.907 1.144 1.00 86.81 71 SER A CA 1
ATOM 577 C C . SER A 1 71 ? 8.826 0.462 0.470 1.00 86.81 71 SER A C 1
ATOM 579 O O . SER A 1 71 ? 9.780 0.690 -0.267 1.00 86.81 71 SER A O 1
ATOM 581 N N . HIS A 1 72 ? 7.897 1.389 0.737 1.00 86.88 72 HIS A N 1
ATOM 582 C CA . HIS A 1 72 ? 7.954 2.740 0.161 1.00 86.88 72 HIS A CA 1
ATOM 583 C C . HIS A 1 72 ? 9.081 3.583 0.757 1.00 86.88 72 HIS A C 1
ATOM 585 O O . HIS A 1 72 ? 9.704 4.352 0.030 1.00 86.88 72 HIS A O 1
ATOM 591 N N . LEU A 1 73 ? 9.391 3.403 2.042 1.00 91.25 73 LEU A N 1
ATOM 592 C CA . LEU A 1 73 ? 10.541 4.045 2.670 1.00 91.25 73 LEU A CA 1
ATOM 593 C C . LEU A 1 73 ? 11.853 3.558 2.041 1.00 91.25 73 LEU A C 1
ATOM 595 O O . LEU A 1 73 ? 12.687 4.374 1.660 1.00 91.25 73 LEU A O 1
ATOM 599 N N . MET A 1 74 ? 12.017 2.241 1.881 1.00 90.06 74 MET A N 1
ATOM 600 C CA . MET A 1 74 ? 13.188 1.664 1.212 1.00 90.06 74 MET A CA 1
ATOM 601 C C . MET A 1 74 ? 13.300 2.129 -0.241 1.00 90.06 74 MET A C 1
ATOM 603 O O . MET A 1 74 ? 14.398 2.451 -0.687 1.00 90.06 74 MET A O 1
ATOM 607 N N . HIS A 1 75 ? 12.176 2.206 -0.960 1.00 85.44 75 HIS A N 1
ATOM 608 C CA . HIS A 1 75 ? 12.142 2.709 -2.331 1.00 85.44 75 HIS A CA 1
ATOM 609 C C . HIS A 1 75 ? 12.597 4.168 -2.394 1.00 85.44 75 HIS A C 1
ATOM 611 O O . HIS A 1 75 ? 13.477 4.493 -3.180 1.00 85.44 75 HIS A O 1
ATOM 617 N N . LEU A 1 76 ? 12.068 5.032 -1.522 1.00 87.44 76 LEU A N 1
ATOM 618 C CA . LEU A 1 76 ? 12.459 6.439 -1.462 1.00 87.44 76 LEU A CA 1
ATOM 619 C C . LEU A 1 76 ? 13.956 6.601 -1.141 1.00 87.44 76 LEU A C 1
ATOM 621 O O . LEU A 1 76 ? 14.628 7.410 -1.770 1.00 87.44 76 LEU A O 1
ATOM 625 N N . ILE A 1 77 ? 14.498 5.803 -0.212 1.00 90.19 77 ILE A N 1
ATOM 626 C CA . ILE A 1 77 ? 15.940 5.790 0.099 1.00 90.19 77 ILE A CA 1
ATOM 627 C C . ILE A 1 77 ? 16.767 5.322 -1.109 1.00 90.19 77 ILE A C 1
ATOM 629 O O . ILE A 1 77 ? 17.852 5.849 -1.354 1.00 90.19 77 ILE A O 1
ATOM 633 N N . GLY A 1 78 ? 16.281 4.325 -1.851 1.00 86.50 78 GLY A N 1
ATOM 634 C CA . GLY A 1 78 ? 16.907 3.860 -3.089 1.00 86.50 78 GLY A CA 1
ATOM 635 C C . GLY A 1 78 ? 16.943 4.952 -4.155 1.00 86.50 78 GLY A C 1
ATOM 636 O O . GLY A 1 78 ? 17.998 5.200 -4.735 1.00 86.50 78 GLY A O 1
ATOM 637 N N . GLU A 1 79 ? 15.828 5.658 -4.324 1.00 85.62 79 GLU A N 1
ATOM 638 C CA . GLU A 1 79 ? 15.667 6.748 -5.287 1.00 85.62 79 GLU A CA 1
ATOM 639 C C . GLU A 1 79 ? 16.628 7.911 -5.016 1.00 85.62 79 GLU A C 1
ATOM 641 O O . GLU A 1 79 ? 17.180 8.504 -5.936 1.00 85.62 79 GLU A O 1
ATOM 646 N N . MET A 1 80 ? 16.938 8.191 -3.745 1.00 86.88 80 MET A N 1
ATOM 647 C CA . MET A 1 80 ? 17.921 9.221 -3.385 1.00 86.88 80 MET A CA 1
ATOM 648 C C . MET A 1 80 ? 19.335 8.946 -3.925 1.00 86.88 80 MET A C 1
ATOM 650 O O . MET A 1 80 ? 20.145 9.871 -3.977 1.00 86.88 80 MET A O 1
ATOM 654 N N . LYS A 1 81 ? 19.658 7.703 -4.312 1.00 87.62 81 LYS A N 1
ATOM 655 C CA . LYS A 1 81 ? 20.966 7.360 -4.893 1.00 87.62 81 LYS A CA 1
ATOM 656 C C . LYS A 1 81 ? 21.069 7.724 -6.375 1.00 87.62 81 LYS A C 1
ATOM 658 O O . LYS A 1 81 ? 22.163 8.049 -6.818 1.00 87.62 81 LYS A O 1
ATOM 663 N N . ASN A 1 82 ? 19.961 7.670 -7.114 1.00 82.69 82 ASN A N 1
ATOM 664 C CA . ASN A 1 82 ? 19.867 8.020 -8.534 1.00 82.69 82 ASN A CA 1
ATOM 665 C C . ASN A 1 82 ? 18.509 8.703 -8.784 1.00 82.69 82 ASN A C 1
ATOM 667 O O . ASN A 1 82 ? 17.573 8.030 -9.204 1.00 82.69 82 ASN A O 1
ATOM 671 N N . PRO A 1 83 ? 18.377 10.004 -8.480 1.00 81.69 83 PRO A N 1
ATOM 672 C CA . PRO A 1 83 ? 17.070 10.645 -8.382 1.00 81.69 83 PRO A CA 1
ATOM 673 C C . PRO A 1 83 ? 16.404 10.889 -9.744 1.00 81.69 83 PRO A C 1
ATOM 675 O O . PRO A 1 83 ? 16.886 11.696 -10.543 1.00 81.69 83 PRO A O 1
ATOM 678 N N . ASP A 1 84 ? 15.236 10.282 -9.957 1.00 80.12 84 ASP A N 1
ATOM 679 C CA . ASP A 1 84 ? 14.258 10.661 -10.974 1.00 80.12 84 ASP A CA 1
ATOM 680 C C . ASP A 1 84 ? 13.280 11.703 -10.397 1.00 80.12 84 ASP A C 1
ATOM 682 O O . ASP A 1 84 ? 12.400 11.425 -9.570 1.00 80.12 84 ASP A O 1
ATOM 686 N N . LEU A 1 85 ? 13.424 12.949 -10.858 1.00 80.81 85 LEU A N 1
ATOM 687 C CA . LEU A 1 85 ? 12.605 14.082 -10.415 1.00 80.81 85 LEU A CA 1
ATOM 688 C C . LEU A 1 85 ? 11.105 13.890 -10.692 1.00 80.81 85 LEU A C 1
ATOM 690 O O . LEU A 1 85 ? 10.281 14.513 -10.019 1.00 80.81 85 LEU A O 1
ATOM 694 N N . SER A 1 86 ? 10.736 13.032 -11.648 1.00 79.25 86 SER A N 1
ATOM 695 C CA . SER A 1 86 ? 9.335 12.749 -11.967 1.00 79.25 86 SER A CA 1
ATOM 696 C C . SER A 1 86 ? 8.662 11.821 -10.945 1.00 79.25 86 SER A C 1
ATOM 698 O O . SER A 1 86 ? 7.448 11.907 -10.741 1.00 79.25 86 SER A O 1
ATOM 700 N N . GLN A 1 87 ? 9.436 10.982 -10.246 1.00 79.38 87 GLN A N 1
ATOM 701 C CA . GLN A 1 87 ? 8.920 9.968 -9.317 1.00 79.38 87 GLN A CA 1
ATOM 702 C C . GLN A 1 87 ? 8.874 10.439 -7.862 1.00 79.38 87 GLN A C 1
ATOM 704 O O . GLN A 1 87 ? 8.019 9.991 -7.091 1.00 79.38 87 GLN A O 1
ATOM 709 N N . GLY A 1 88 ? 9.751 11.376 -7.490 1.00 81.69 88 GLY A N 1
ATOM 710 C CA . GLY A 1 88 ? 9.876 11.894 -6.125 1.00 81.69 88 GLY A CA 1
ATOM 711 C C . GLY A 1 88 ? 8.548 12.318 -5.476 1.00 81.69 88 GLY A C 1
ATOM 712 O O . GLY A 1 88 ? 8.220 11.803 -4.401 1.00 81.69 88 GLY A O 1
ATOM 713 N N . PRO A 1 89 ? 7.732 13.190 -6.109 1.00 88.06 89 PRO A N 1
ATOM 714 C CA . PRO A 1 89 ? 6.454 13.624 -5.540 1.00 88.06 89 PRO A CA 1
ATOM 715 C C . PRO A 1 89 ? 5.484 12.467 -5.272 1.00 88.06 89 PRO A C 1
ATOM 717 O O . PRO A 1 89 ? 4.809 12.440 -4.240 1.00 88.06 89 PRO A O 1
ATOM 720 N N . LEU A 1 90 ? 5.439 11.480 -6.172 1.00 85.31 90 LEU A N 1
ATOM 721 C CA . LEU A 1 90 ? 4.563 10.319 -6.041 1.00 85.31 90 LEU A CA 1
ATOM 722 C C . LEU A 1 90 ? 5.030 9.383 -4.920 1.00 85.31 90 LEU A C 1
ATOM 724 O O . LEU A 1 90 ? 4.204 8.919 -4.128 1.00 85.31 90 LEU A O 1
ATOM 728 N N . LEU A 1 91 ? 6.334 9.107 -4.834 1.00 85.44 91 LEU A N 1
ATOM 729 C CA . LEU A 1 91 ? 6.918 8.283 -3.772 1.00 85.44 91 LEU A CA 1
ATOM 730 C C . LEU A 1 91 ? 6.680 8.906 -2.397 1.00 85.44 91 LEU A C 1
ATOM 732 O O . LEU A 1 91 ? 6.246 8.212 -1.476 1.00 85.44 91 LEU A O 1
ATOM 736 N N . PHE A 1 92 ? 6.877 10.219 -2.284 1.00 88.88 92 PHE A N 1
ATOM 737 C CA . PHE A 1 92 ? 6.639 10.955 -1.049 1.00 88.88 92 PHE A CA 1
ATOM 738 C C . PHE A 1 92 ? 5.164 10.924 -0.632 1.00 88.88 92 PHE A C 1
ATOM 740 O O . PHE A 1 92 ? 4.849 10.576 0.509 1.00 88.88 92 PHE A O 1
ATOM 747 N N . LEU A 1 93 ? 4.245 11.208 -1.563 1.00 88.50 93 LEU A N 1
ATOM 748 C CA . LEU A 1 93 ? 2.808 11.140 -1.292 1.00 88.50 93 LEU A CA 1
ATOM 749 C C . LEU A 1 93 ? 2.383 9.725 -0.877 1.00 88.50 93 LEU A C 1
ATOM 751 O O . LEU A 1 93 ? 1.633 9.559 0.084 1.00 88.50 93 LEU A O 1
ATOM 755 N N . THR A 1 94 ? 2.895 8.700 -1.562 1.00 85.94 94 THR A N 1
ATOM 756 C CA . THR A 1 94 ? 2.566 7.305 -1.244 1.00 85.94 94 THR A CA 1
ATOM 757 C C . THR A 1 94 ? 3.081 6.912 0.143 1.00 85.94 94 THR A C 1
ATOM 759 O O . THR A 1 94 ? 2.358 6.262 0.901 1.00 85.94 94 THR A O 1
ATOM 762 N N . LEU A 1 95 ? 4.290 7.349 0.514 1.00 91.69 95 LEU A N 1
ATOM 763 C CA . LEU A 1 95 ? 4.847 7.125 1.847 1.00 91.69 95 LEU A CA 1
ATOM 764 C C . LEU A 1 95 ? 3.981 7.790 2.928 1.00 91.69 95 LEU A C 1
ATOM 766 O O . LEU A 1 95 ? 3.605 7.130 3.897 1.00 91.69 95 LEU A O 1
ATOM 770 N N . LEU A 1 96 ? 3.585 9.052 2.740 1.00 92.56 96 LEU A N 1
ATOM 771 C CA . LEU A 1 96 ? 2.696 9.750 3.675 1.00 92.56 96 LEU A CA 1
ATOM 772 C C . LEU A 1 96 ? 1.360 9.021 3.861 1.00 92.56 96 LEU A C 1
ATOM 774 O O . LEU A 1 96 ? 0.941 8.787 4.996 1.00 92.56 96 LEU A O 1
ATOM 778 N N . VAL A 1 97 ? 0.714 8.615 2.765 1.00 90.00 97 VAL A N 1
ATOM 779 C CA . VAL A 1 97 ? -0.546 7.856 2.818 1.00 90.00 97 VAL A CA 1
ATOM 780 C C . VAL A 1 97 ? -0.356 6.533 3.565 1.00 90.00 97 VAL A C 1
ATOM 782 O O . VAL A 1 97 ? -1.180 6.181 4.409 1.00 90.00 97 VAL A O 1
ATOM 785 N N . SER A 1 98 ? 0.749 5.823 3.325 1.00 89.44 98 SER A N 1
ATOM 786 C CA . SER A 1 98 ? 1.035 4.553 4.006 1.00 89.44 98 SER A CA 1
ATOM 787 C C . SER A 1 98 ? 1.243 4.709 5.522 1.00 89.44 98 SER A C 1
ATOM 789 O O . SER A 1 98 ? 0.717 3.913 6.304 1.00 89.44 98 SER A O 1
ATOM 791 N N . ILE A 1 99 ? 1.897 5.794 5.957 1.00 93.50 99 ILE A N 1
ATOM 792 C CA . ILE A 1 99 ? 2.062 6.136 7.378 1.00 93.50 99 ILE A CA 1
ATOM 793 C C . ILE A 1 99 ? 0.703 6.437 8.021 1.00 93.50 99 ILE A C 1
ATOM 795 O O . ILE A 1 99 ? 0.431 5.983 9.136 1.00 93.50 99 ILE A O 1
ATOM 799 N N . LEU A 1 100 ? -0.167 7.179 7.327 1.00 92.12 100 LEU A N 1
ATOM 800 C CA . LEU A 1 100 ? -1.517 7.472 7.814 1.00 92.12 100 LEU A CA 1
ATOM 801 C C . LEU A 1 100 ? -2.356 6.198 7.966 1.00 92.12 100 LEU A C 1
ATOM 803 O O . LEU A 1 100 ? -3.033 6.050 8.982 1.00 92.12 100 LEU A O 1
ATOM 807 N N . LEU A 1 101 ? -2.254 5.254 7.025 1.00 87.81 101 LEU A N 1
ATOM 808 C CA . LEU A 1 101 ? -2.909 3.945 7.132 1.00 87.81 101 LEU A CA 1
ATOM 809 C C . LEU A 1 101 ? -2.420 3.163 8.357 1.00 87.81 101 LEU A C 1
ATOM 811 O O . LEU A 1 101 ? -3.236 2.651 9.124 1.00 87.81 101 LEU A O 1
ATOM 815 N N . CYS A 1 102 ? -1.105 3.123 8.594 1.00 92.44 102 CYS A N 1
ATOM 816 C CA . CYS A 1 102 ? -0.548 2.503 9.799 1.00 92.44 102 CYS A CA 1
ATOM 817 C C . CYS A 1 102 ? -1.100 3.151 11.071 1.00 92.44 102 CYS A C 1
ATOM 819 O O . CYS A 1 102 ? -1.529 2.452 11.989 1.00 92.44 102 CYS A O 1
ATOM 821 N N . LYS A 1 103 ? -1.117 4.488 11.120 1.00 93.12 103 LYS A N 1
ATOM 822 C CA . LYS A 1 103 ? -1.618 5.246 12.270 1.00 93.12 103 LYS A CA 1
ATOM 823 C C . LYS A 1 103 ? -3.096 4.959 12.537 1.00 93.12 103 LYS A C 1
ATOM 825 O O . LYS A 1 103 ? -3.465 4.768 13.694 1.00 93.12 103 LYS A O 1
ATOM 830 N N . GLU A 1 104 ? -3.923 4.921 11.497 1.00 89.56 104 GLU A N 1
ATOM 831 C CA . GLU A 1 104 ? -5.361 4.688 11.637 1.00 89.56 104 GLU A CA 1
ATOM 832 C C . GLU A 1 104 ? -5.653 3.268 12.128 1.00 89.56 104 GLU A C 1
ATOM 834 O O . GLU A 1 104 ? -6.385 3.081 13.102 1.00 89.56 104 GLU A O 1
ATOM 839 N N . HIS A 1 105 ? -5.008 2.261 11.534 1.00 87.94 105 HIS A N 1
ATOM 840 C CA . HIS A 1 105 ? -5.164 0.883 11.987 1.00 87.94 105 HIS A CA 1
ATOM 841 C C . HIS A 1 105 ? -4.627 0.673 13.410 1.00 87.94 105 HIS A C 1
ATOM 843 O O . HIS A 1 105 ? -5.279 0.008 14.214 1.00 87.94 105 HIS A O 1
ATOM 849 N N . PHE A 1 106 ? -3.495 1.290 13.767 1.00 90.31 106 PHE A N 1
ATOM 850 C CA . PHE A 1 106 ? -2.962 1.234 15.130 1.00 90.31 106 PHE A CA 1
ATOM 851 C C . PHE A 1 106 ? -3.903 1.883 16.151 1.00 90.31 106 PHE A C 1
ATOM 853 O O . PHE A 1 106 ? -4.145 1.318 17.218 1.00 90.31 106 PHE A O 1
ATOM 860 N N . LYS A 1 107 ? -4.468 3.052 15.824 1.00 90.25 107 LYS A N 1
ATOM 861 C CA . LYS A 1 107 ? -5.459 3.731 16.667 1.00 90.25 107 LYS A CA 1
ATOM 862 C C . LYS A 1 107 ? -6.664 2.824 16.911 1.00 90.25 107 LYS A C 1
ATOM 864 O O . LYS A 1 107 ? -7.045 2.644 18.062 1.00 90.25 107 LYS A O 1
ATOM 869 N N . TYR A 1 108 ? -7.210 2.219 15.856 1.00 86.75 108 TYR A N 1
ATOM 870 C CA . TYR A 1 108 ? -8.334 1.293 15.972 1.00 86.75 108 TYR A CA 1
ATOM 871 C C . TYR A 1 108 ? -8.012 0.107 16.897 1.00 86.75 108 TYR A C 1
ATOM 873 O O . TYR A 1 108 ? -8.796 -0.196 17.793 1.00 86.75 108 TYR A O 1
ATOM 881 N N . LEU A 1 109 ? -6.847 -0.529 16.714 1.00 85.75 109 LEU A N 1
ATOM 882 C CA . LEU A 1 109 ? -6.409 -1.675 17.523 1.00 85.75 109 LEU A CA 1
ATOM 883 C C . LEU A 1 109 ? -6.157 -1.316 18.992 1.00 85.75 109 LEU A C 1
ATOM 885 O O . LEU A 1 109 ? -6.310 -2.165 19.862 1.00 85.75 109 LEU A O 1
ATOM 889 N N . LYS A 1 110 ? -5.757 -0.073 19.278 1.00 88.56 110 LYS A N 1
ATOM 890 C CA . LYS A 1 110 ? -5.574 0.413 20.650 1.00 88.56 110 LYS A CA 1
ATOM 891 C C . LYS A 1 110 ? -6.906 0.731 21.335 1.00 88.56 110 LYS A C 1
ATOM 893 O O . LYS A 1 110 ? -7.003 0.613 22.553 1.00 88.56 110 LYS A O 1
ATOM 898 N N . SER A 1 111 ? -7.892 1.202 20.575 1.00 85.94 111 SER A N 1
ATOM 899 C CA . SER A 1 111 ? -9.183 1.656 21.102 1.00 85.94 111 SER A CA 1
ATOM 900 C C . SER A 1 111 ? -10.205 0.541 21.321 1.00 85.94 111 SER A C 1
ATOM 902 O O . SER A 1 111 ? -11.153 0.774 22.066 1.00 85.94 111 SER A O 1
ATOM 904 N N . ASN A 1 112 ? -10.030 -0.628 20.695 1.00 73.06 112 ASN A N 1
ATOM 905 C CA . ASN A 1 112 ? -10.955 -1.759 20.793 1.00 73.06 112 ASN A CA 1
ATOM 906 C C . ASN A 1 112 ? -10.281 -2.995 21.358 1.00 73.06 112 ASN A C 1
ATOM 908 O O . ASN A 1 112 ? -10.836 -3.575 22.315 1.00 73.06 112 ASN A O 1
#

Sequence (112 aa):
MILHFNYHIGELFYGIDVARENADGTVPIGTHLIRNVFYHLPIVWILLLMLTDTKIIRFGLFAIALLYTLSHLMHLIGEMKNPDLSQGPLLFLTLLVSILLCKEHFKYLKSN

Secondary structure (DSSP, 8-state):
--STHHHHHHHHHH-S----TT---PPPHHHHHHHHHHHHHHHHHHHHHHH---HHHHHHHHHHHHHHHHHHHHHHHHHTTS--TTTHHHHHHHHHHHHHHHHHHHHHHHH-